Protein AF-A0A2S1LPH9-F1 (afdb_monomer_lite)

Secondary structure (DSSP, 8-state):
-------PPPPTTHHHHHTTS-HHHHTT--S-------S-------HHHH--PPPPPTTS--------

Radius of gyration: 25.77 Å; chains: 1; bounding box: 47×47×74 Å

Sequence (68 aa):
MKNDKKELKKPFFANFLESQLSEAETKKVNGGVTSPLGDVEVPTTKPAKDIQHTMKYPSDGDDDVNYV

Organism: NCBI:txid1678728

InterPro domains:
  IPR022217 Protease inhibitor I10, marinostatin [NF033738] (11-64)
  IPR022217 Protease inhibitor I10, marinostatin [PF12559] (5-63)

pLDDT: mean 70.27, std 11.73, range [48.94, 93.69]

Foldseek 3Di:
DDPDPDPDDDDPCPVVVVVVDDPVVVVVPPPDPPPVPPPPPPPDPDVVVVPPDDDDDPPVDPVPPPDD

Structure (mmCIF, N/CA/C/O backbone):
data_AF-A0A2S1LPH9-F1
#
_entry.id   AF-A0A2S1LPH9-F1
#
loop_
_atom_site.group_PDB
_atom_site.id
_atom_site.type_symbol
_atom_site.label_atom_id
_atom_site.label_alt_id
_atom_site.label_comp_id
_atom_site.label_asym_id
_atom_site.label_entity_id
_atom_site.label_seq_id
_atom_site.pdbx_PDB_ins_code
_atom_site.Cartn_x
_atom_site.Cartn_y
_atom_site.Cartn_z
_atom_site.occupancy
_atom_site.B_iso_or_equiv
_atom_site.auth_seq_id
_atom_site.auth_comp_id
_atom_site.auth_asym_id
_atom_site.auth_atom_id
_atom_site.pdbx_PDB_model_num
ATOM 1 N N . MET A 1 1 ? -3.877 -8.984 37.534 1.00 48.94 1 MET A N 1
ATOM 2 C CA . MET A 1 1 ? -3.975 -8.063 36.382 1.00 48.94 1 MET A CA 1
ATOM 3 C C . MET A 1 1 ? -5.394 -8.167 35.837 1.00 48.94 1 MET A C 1
ATOM 5 O O . MET A 1 1 ? -5.776 -9.261 35.443 1.00 48.94 1 MET A O 1
ATOM 9 N N . LYS A 1 2 ? -6.217 -7.118 35.944 1.00 52.72 2 LYS A N 1
ATOM 10 C CA . LYS A 1 2 ? -7.580 -7.131 35.386 1.00 52.72 2 LYS A CA 1
ATOM 11 C C . LYS A 1 2 ? -7.465 -6.745 33.911 1.00 52.72 2 LYS A C 1
ATOM 13 O O . LYS A 1 2 ? -7.026 -5.641 33.610 1.00 52.72 2 LYS A O 1
ATOM 18 N N . ASN A 1 3 ? -7.758 -7.678 33.010 1.00 62.06 3 ASN A N 1
ATOM 19 C CA . ASN A 1 3 ? -7.738 -7.426 31.572 1.00 62.06 3 ASN A CA 1
ATOM 20 C C . ASN A 1 3 ? -9.094 -6.851 31.169 1.00 62.06 3 ASN A C 1
ATOM 22 O O . ASN A 1 3 ? -9.973 -7.576 30.704 1.00 62.06 3 ASN A O 1
ATOM 26 N N . ASP A 1 4 ? -9.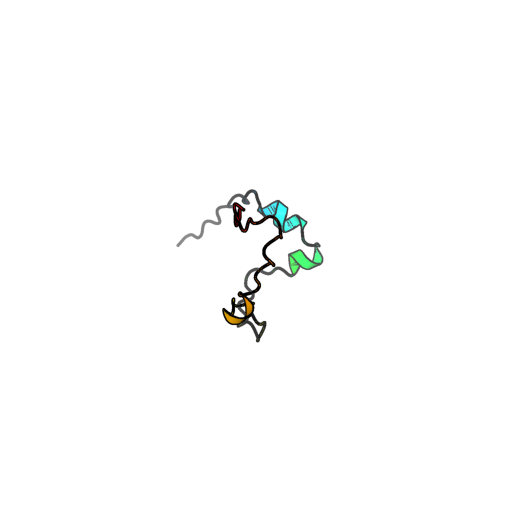271 -5.554 31.394 1.00 63.78 4 ASP A N 1
ATOM 27 C CA . ASP A 1 4 ? -10.459 -4.847 30.936 1.00 63.78 4 ASP A CA 1
ATOM 28 C C . ASP A 1 4 ? -10.403 -4.781 29.403 1.00 63.78 4 ASP A C 1
ATOM 30 O O . ASP A 1 4 ? -9.576 -4.067 28.826 1.00 63.78 4 ASP A O 1
ATOM 34 N N . LYS A 1 5 ? -11.247 -5.573 28.732 1.00 66.69 5 LYS A N 1
ATOM 35 C CA . LYS A 1 5 ? -11.408 -5.555 27.272 1.00 66.69 5 LYS A CA 1
ATOM 36 C C . LYS A 1 5 ? -12.051 -4.228 26.868 1.00 66.69 5 LYS A C 1
ATOM 38 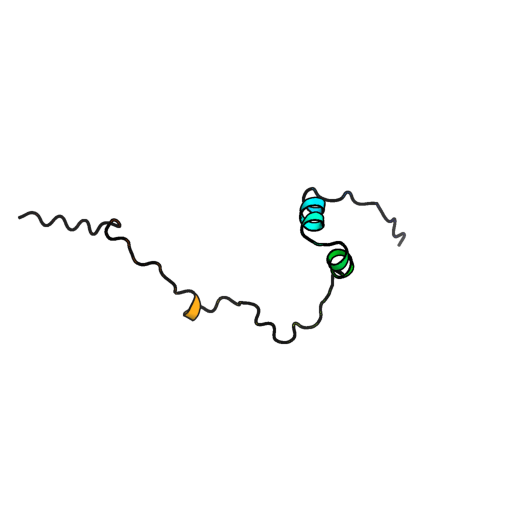O O . LYS A 1 5 ? -13.263 -4.139 26.707 1.00 66.69 5 LYS A O 1
ATOM 43 N N . LYS A 1 6 ? -11.245 -3.176 26.753 1.00 71.88 6 LYS A N 1
ATOM 44 C CA . LYS A 1 6 ? -11.677 -1.915 26.148 1.00 71.88 6 LYS A CA 1
ATOM 45 C C . LYS A 1 6 ? -11.966 -2.206 24.681 1.00 71.88 6 LYS A C 1
ATOM 47 O O . LYS A 1 6 ? -11.075 -2.664 23.972 1.00 71.88 6 LYS A O 1
ATOM 52 N N . GLU A 1 7 ? -13.191 -1.968 24.231 1.00 78.19 7 GLU A N 1
ATOM 53 C CA . GLU A 1 7 ? -13.512 -2.019 22.808 1.00 78.19 7 GLU A CA 1
ATOM 54 C C . GLU A 1 7 ? -12.764 -0.876 22.110 1.00 78.19 7 GLU A C 1
ATOM 56 O O . GLU A 1 7 ? -13.134 0.296 22.209 1.00 78.19 7 GLU A O 1
ATOM 61 N N . LEU A 1 8 ? -11.633 -1.199 21.476 1.00 79.50 8 LEU A N 1
ATOM 62 C CA . LEU A 1 8 ? -10.892 -0.231 20.678 1.00 79.50 8 LEU A CA 1
ATOM 63 C C . LEU A 1 8 ? -11.676 0.059 19.397 1.00 79.50 8 LEU A C 1
ATOM 65 O O . LEU A 1 8 ? -12.143 -0.853 18.715 1.00 79.50 8 LEU A O 1
ATOM 69 N N . LYS A 1 9 ? -11.801 1.346 19.059 1.00 89.38 9 LYS A N 1
ATOM 70 C CA . LYS A 1 9 ? -12.435 1.782 17.811 1.00 89.38 9 LYS A CA 1
ATOM 71 C C . LYS A 1 9 ? -11.678 1.200 16.617 1.00 89.38 9 LYS A C 1
ATOM 73 O O . LYS A 1 9 ? -10.447 1.240 16.590 1.00 89.38 9 LYS A O 1
ATOM 78 N N . LYS A 1 10 ? -12.414 0.721 15.610 1.00 88.00 10 LYS A N 1
ATOM 79 C CA . LYS A 1 10 ? -11.813 0.322 14.333 1.00 88.00 10 LYS A CA 1
ATOM 80 C C . LYS A 1 10 ? -11.124 1.537 13.682 1.00 88.00 10 LYS A C 1
ATOM 82 O O . LYS A 1 10 ? -11.718 2.619 13.664 1.00 88.00 10 LYS A O 1
ATOM 87 N N . PRO A 1 11 ? -9.897 1.393 13.152 1.00 91.44 11 PRO A N 1
ATOM 88 C CA . PRO A 1 11 ? -9.248 2.460 12.399 1.00 91.44 11 PRO A CA 1
ATOM 89 C C . PRO A 1 11 ? -9.942 2.680 11.047 1.00 91.44 11 PRO A C 1
ATOM 91 O O . PRO A 1 11 ? -10.598 1.783 10.521 1.00 91.44 11 PRO A O 1
ATOM 94 N N . PHE A 1 12 ? -9.754 3.865 10.460 1.00 93.69 12 PHE A N 1
ATOM 95 C CA . PHE A 1 12 ? -10.405 4.293 9.211 1.00 93.69 12 PHE A CA 1
ATOM 96 C C . PHE A 1 12 ? -10.290 3.276 8.060 1.00 93.69 12 PHE A C 1
ATOM 98 O O . PHE A 1 12 ? -11.256 3.020 7.349 1.00 93.69 12 PHE A O 1
ATOM 105 N N . PHE A 1 13 ? -9.120 2.658 7.901 1.00 92.69 13 PHE A N 1
ATOM 106 C CA . PHE A 1 13 ? -8.828 1.741 6.799 1.00 92.69 13 PHE A CA 1
ATOM 107 C C . PHE A 1 13 ? -9.325 0.304 7.024 1.00 92.69 13 PHE A C 1
ATOM 109 O O . PHE A 1 13 ? -9.245 -0.501 6.100 1.00 92.69 13 PHE A O 1
ATOM 116 N N . ALA A 1 14 ? -9.836 -0.040 8.214 1.00 90.31 14 ALA A N 1
ATOM 117 C CA . ALA A 1 14 ? -10.288 -1.404 8.500 1.00 90.31 14 ALA A CA 1
ATOM 118 C C . ALA A 1 14 ? -11.385 -1.838 7.519 1.00 90.31 14 ALA A C 1
ATOM 120 O O . ALA A 1 14 ? -11.276 -2.887 6.897 1.00 90.31 14 ALA A O 1
ATOM 121 N N . ASN A 1 15 ? -12.373 -0.970 7.290 1.00 89.06 15 ASN A N 1
ATOM 122 C CA . ASN A 1 15 ? -13.476 -1.258 6.374 1.00 89.06 15 ASN A CA 1
ATOM 123 C C . ASN A 1 15 ? -13.002 -1.425 4.921 1.00 89.06 15 ASN A C 1
ATOM 125 O O . ASN A 1 15 ? 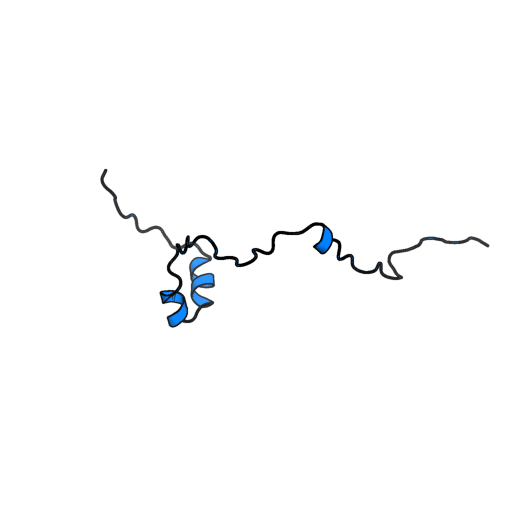-13.548 -2.243 4.191 1.00 89.06 15 ASN A O 1
ATOM 129 N N . PHE A 1 16 ? -11.979 -0.668 4.509 1.00 93.19 16 PHE A N 1
ATOM 130 C CA . PHE A 1 16 ? -11.422 -0.752 3.158 1.00 93.19 16 PHE A CA 1
ATOM 131 C C . PHE A 1 16 ? -10.680 -2.072 2.913 1.00 93.19 16 PHE A C 1
ATOM 133 O O . PHE A 1 16 ? -10.734 -2.609 1.810 1.00 93.19 16 PHE A O 1
ATOM 140 N N . LEU A 1 17 ? -9.986 -2.605 3.923 1.00 86.88 17 LEU A N 1
ATOM 141 C CA . LEU A 1 17 ? -9.349 -3.922 3.832 1.00 86.88 17 LEU A CA 1
ATOM 142 C C . LEU A 1 17 ? -10.389 -5.045 3.910 1.00 86.88 17 LEU A C 1
ATOM 144 O O . LEU A 1 17 ? -10.308 -6.012 3.157 1.00 86.88 17 LEU A O 1
ATOM 148 N N . GLU A 1 18 ? -11.385 -4.896 4.788 1.00 83.38 18 GLU A N 1
ATOM 149 C CA . GLU A 1 18 ? -12.475 -5.863 4.957 1.00 83.38 18 GLU A CA 1
ATOM 150 C C . GLU A 1 18 ? -13.307 -6.023 3.670 1.00 83.38 18 GLU A C 1
ATOM 152 O O . GLU A 1 18 ? -13.736 -7.133 3.367 1.00 83.38 18 GLU A O 1
ATOM 157 N N . SER A 1 19 ? -13.488 -4.963 2.873 1.00 88.56 19 SER A N 1
ATOM 158 C CA . SER A 1 19 ? -14.279 -5.014 1.634 1.00 88.56 19 SER A CA 1
ATOM 159 C C . SER A 1 19 ? -13.556 -5.613 0.422 1.00 88.56 19 SER A C 1
ATOM 161 O O . SER A 1 19 ? -14.190 -5.818 -0.610 1.00 88.56 19 SER A O 1
ATOM 163 N N . GLN A 1 20 ? -12.239 -5.831 0.489 1.00 86.94 20 GLN A N 1
ATOM 164 C CA . GLN A 1 20 ? -11.465 -6.399 -0.628 1.00 86.94 20 GLN A CA 1
ATOM 165 C C . GLN A 1 20 ? -11.586 -7.922 -0.729 1.00 86.94 20 GLN A C 1
ATOM 167 O O . GLN A 1 20 ? -11.226 -8.495 -1.753 1.00 86.94 20 GLN A O 1
ATOM 172 N N . LEU A 1 21 ? -12.058 -8.575 0.333 1.00 81.56 21 LEU A N 1
ATOM 173 C CA . LEU A 1 21 ? -12.091 -10.026 0.463 1.00 81.56 21 LEU A CA 1
ATOM 174 C C . LEU A 1 21 ? -13.536 -10.527 0.463 1.00 81.56 21 LEU A C 1
ATOM 176 O O . LEU A 1 21 ? -14.430 -9.893 1.025 1.00 81.56 21 LEU A O 1
ATOM 180 N N . SER A 1 22 ? -13.766 -11.699 -0.123 1.00 81.56 22 SER A N 1
ATOM 181 C CA . SER A 1 22 ? -15.054 -12.389 -0.001 1.00 81.56 22 SER A CA 1
ATOM 182 C C . SER A 1 22 ? -15.259 -12.945 1.418 1.00 81.56 22 SER A C 1
ATOM 184 O O . SER A 1 22 ? -14.298 -13.212 2.137 1.00 81.56 22 SER A O 1
ATOM 186 N N . GLU A 1 23 ? -16.504 -13.190 1.845 1.00 75.94 23 GLU A N 1
ATOM 187 C CA . GLU A 1 23 ? -16.809 -13.701 3.201 1.00 75.94 23 GLU A CA 1
ATOM 188 C C . GLU A 1 23 ? -16.137 -15.048 3.537 1.00 75.94 23 GLU A C 1
ATOM 190 O O . GLU A 1 23 ? -15.884 -15.370 4.701 1.00 75.94 23 GLU A O 1
ATOM 195 N N . ALA A 1 24 ? -15.856 -15.861 2.516 1.00 71.56 24 ALA A N 1
ATOM 196 C CA . ALA A 1 24 ? -15.120 -17.111 2.669 1.00 71.56 24 ALA A CA 1
ATOM 197 C C . ALA A 1 24 ? -13.629 -16.861 2.946 1.00 71.56 24 ALA A C 1
ATOM 199 O O . ALA A 1 24 ? -13.005 -17.586 3.724 1.00 71.56 24 ALA A O 1
ATOM 200 N N . GLU A 1 25 ? -13.064 -15.818 2.339 1.00 72.44 25 GLU A N 1
ATOM 201 C CA . GLU A 1 25 ? -11.673 -15.411 2.514 1.00 72.44 25 GLU A CA 1
ATOM 202 C C . GLU A 1 25 ? -11.475 -14.659 3.828 1.00 72.44 25 GLU A C 1
ATOM 204 O O . GLU A 1 25 ? -10.507 -14.943 4.529 1.00 72.44 25 GLU A O 1
ATOM 209 N N . THR A 1 26 ? -12.409 -13.794 4.238 1.00 72.94 26 THR A N 1
ATOM 210 C CA . THR A 1 26 ? -12.325 -13.063 5.518 1.00 72.94 26 THR A CA 1
ATOM 211 C C . THR A 1 26 ? -12.249 -14.003 6.723 1.00 72.94 26 THR A C 1
ATOM 213 O O . THR A 1 26 ? -11.457 -13.760 7.630 1.00 72.94 26 THR A O 1
ATOM 216 N N . LYS A 1 27 ? -12.986 -15.125 6.716 1.00 69.75 27 LYS A N 1
ATOM 217 C CA . LYS A 1 27 ? -12.889 -16.180 7.751 1.00 69.75 27 LYS A CA 1
ATOM 218 C C . LYS A 1 27 ? -11.558 -16.932 7.731 1.00 69.75 27 LYS A C 1
ATOM 220 O O . LYS A 1 27 ? -11.167 -17.511 8.743 1.00 69.75 27 LYS A O 1
ATOM 225 N N . LYS A 1 28 ? -10.883 -16.958 6.581 1.00 72.31 28 LYS A N 1
ATOM 226 C CA . LYS A 1 28 ? -9.597 -17.635 6.384 1.00 72.31 28 LYS A CA 1
ATOM 227 C C . LYS A 1 28 ? -8.408 -16.735 6.731 1.00 72.31 28 LYS A C 1
ATOM 229 O O . LYS A 1 28 ? -7.334 -17.257 7.028 1.00 72.31 28 LYS A O 1
ATOM 234 N N . VAL A 1 29 ? -8.592 -15.410 6.747 1.00 63.66 29 VAL A N 1
ATOM 235 C CA . VAL A 1 29 ? -7.605 -14.445 7.257 1.00 63.66 29 VAL A CA 1
ATOM 236 C C . VAL A 1 29 ? -7.581 -14.507 8.785 1.00 63.66 29 VAL A C 1
ATOM 238 O O . VAL A 1 29 ? -8.020 -13.609 9.496 1.00 63.66 29 VAL A O 1
ATOM 241 N N . ASN A 1 30 ? -7.060 -15.609 9.315 1.00 58.97 30 ASN A N 1
ATOM 242 C CA . ASN A 1 30 ? -6.711 -15.705 10.719 1.00 58.97 30 ASN A CA 1
ATOM 243 C C . ASN A 1 30 ? -5.341 -15.030 10.877 1.00 58.97 30 ASN A C 1
ATOM 245 O O . ASN A 1 30 ? -4.315 -15.581 10.471 1.00 58.97 30 ASN A O 1
ATOM 249 N N . GLY A 1 31 ? -5.333 -13.792 11.378 1.00 64.75 31 GLY A N 1
ATOM 250 C CA . GLY A 1 31 ? -4.107 -13.035 11.627 1.00 64.75 31 GLY A CA 1
ATOM 251 C C . GLY A 1 31 ? -3.163 -13.835 12.522 1.00 64.75 31 GLY A C 1
ATOM 252 O O . GLY A 1 31 ? -3.478 -14.088 13.681 1.00 64.75 31 GLY A O 1
ATOM 253 N N . GLY A 1 32 ? -2.022 -14.248 11.968 1.00 59.47 32 GLY A N 1
ATOM 254 C CA . GLY A 1 32 ? -1.019 -15.028 12.694 1.00 59.47 32 GLY A CA 1
ATOM 255 C C . GLY A 1 32 ? -0.712 -16.403 12.106 1.00 59.47 32 GLY A C 1
ATOM 256 O O . GLY A 1 32 ? -0.582 -17.366 12.855 1.00 59.47 32 GLY A O 1
ATOM 257 N N . VAL A 1 33 ? -0.515 -16.510 10.789 1.00 50.88 33 VAL A N 1
ATOM 258 C CA . VAL A 1 33 ? 0.307 -17.601 10.242 1.00 50.88 33 VAL A CA 1
ATOM 259 C C . VAL A 1 33 ? 1.767 -17.154 10.310 1.00 50.88 33 VAL A C 1
ATOM 261 O O . VAL A 1 33 ? 2.353 -16.709 9.331 1.00 50.88 33 VAL A O 1
ATOM 264 N N . THR A 1 34 ? 2.363 -17.270 11.496 1.00 52.38 34 THR A N 1
ATOM 265 C CA . THR A 1 34 ? 3.807 -17.496 11.634 1.00 52.38 34 THR A CA 1
ATOM 266 C C . THR A 1 34 ? 4.068 -18.992 11.461 1.00 52.38 34 THR A C 1
ATOM 268 O O . THR A 1 34 ? 4.572 -19.661 12.359 1.00 52.38 34 THR A O 1
ATOM 271 N N . SER A 1 35 ? 3.672 -19.566 10.328 1.00 57.75 35 SER A N 1
ATOM 272 C CA . SER A 1 35 ? 4.399 -20.741 9.859 1.00 57.75 35 SER A CA 1
ATOM 273 C C . SER A 1 35 ? 5.752 -20.204 9.396 1.00 57.75 35 SER A C 1
ATOM 275 O O . SER A 1 35 ? 5.744 -19.177 8.710 1.00 57.75 35 SER A O 1
ATOM 277 N N . PRO A 1 36 ? 6.902 -20.799 9.778 1.00 54.53 36 PRO A N 1
ATOM 278 C CA . PRO A 1 36 ? 8.150 -20.462 9.109 1.00 54.53 36 PRO A CA 1
ATOM 279 C C . PRO A 1 36 ? 7.849 -20.600 7.627 1.00 54.53 36 PRO A C 1
ATOM 281 O O . PRO A 1 36 ? 7.357 -21.641 7.195 1.00 54.53 36 PRO A O 1
ATOM 284 N N . LEU A 1 37 ? 7.977 -19.478 6.929 1.00 56.09 37 LEU A N 1
ATOM 285 C CA . LEU A 1 37 ? 7.679 -19.326 5.526 1.00 56.09 37 LEU A CA 1
ATOM 286 C C . LEU A 1 37 ? 8.375 -20.477 4.802 1.00 56.09 37 LEU A C 1
ATOM 288 O O . LEU A 1 37 ? 9.592 -20.461 4.654 1.00 56.09 37 LEU A O 1
ATOM 292 N N . GLY A 1 38 ? 7.630 -21.533 4.478 1.00 50.66 38 GLY A N 1
ATOM 293 C CA . GLY A 1 38 ? 8.177 -22.665 3.756 1.00 50.66 38 GLY A CA 1
ATOM 294 C C . GLY A 1 38 ? 8.487 -22.157 2.367 1.00 50.66 38 GLY A C 1
ATOM 295 O O . GLY A 1 38 ? 7.546 -21.986 1.606 1.00 50.66 38 GLY A O 1
ATOM 296 N N . ASP A 1 39 ? 9.752 -21.815 2.116 1.00 51.06 39 ASP A N 1
ATOM 297 C CA . ASP A 1 39 ? 10.352 -21.456 0.823 1.00 51.06 39 ASP A CA 1
ATOM 298 C C . ASP A 1 39 ? 9.456 -20.669 -0.151 1.00 51.06 39 ASP A C 1
ATOM 300 O O . ASP A 1 39 ? 9.570 -20.781 -1.370 1.00 51.06 39 ASP A O 1
ATOM 304 N N . VAL A 1 40 ? 8.578 -19.803 0.359 1.00 55.09 40 VAL A N 1
ATOM 305 C CA . VAL A 1 40 ? 8.049 -18.728 -0.465 1.00 55.09 40 VAL A CA 1
ATOM 306 C C . VAL A 1 40 ? 9.208 -17.764 -0.539 1.00 55.09 40 VAL A C 1
ATOM 308 O O . VAL A 1 40 ? 9.508 -17.094 0.449 1.00 55.09 40 VAL A O 1
ATOM 311 N N . GLU A 1 41 ? 9.910 -17.766 -1.671 1.00 59.97 41 GLU A N 1
ATOM 312 C CA . GLU A 1 41 ? 10.881 -16.736 -2.004 1.00 59.97 41 GLU A CA 1
ATOM 313 C C . GLU A 1 41 ? 10.193 -15.381 -1.806 1.00 59.97 41 GLU A C 1
ATOM 315 O O . GLU A 1 41 ? 9.502 -14.870 -2.688 1.00 59.97 41 GLU A O 1
ATOM 320 N N . VAL A 1 42 ? 10.351 -14.795 -0.615 1.00 62.50 42 VAL A N 1
ATOM 321 C CA . VAL A 1 42 ? 10.112 -13.374 -0.407 1.00 62.50 42 VAL A CA 1
ATOM 322 C C . VAL A 1 42 ? 10.945 -12.718 -1.497 1.00 62.50 42 VAL A C 1
ATOM 324 O O . VAL A 1 42 ? 12.120 -13.086 -1.621 1.00 62.50 42 VAL A O 1
ATOM 327 N N . PRO A 1 43 ? 10.390 -11.824 -2.331 1.00 64.06 43 PRO A N 1
ATOM 328 C CA . PRO A 1 43 ? 11.176 -11.132 -3.335 1.00 64.06 43 PRO A CA 1
ATOM 329 C C . PRO A 1 43 ? 12.131 -10.171 -2.616 1.00 64.06 43 PRO A C 1
ATOM 331 O O . PRO A 1 43 ? 11.913 -8.968 -2.542 1.00 64.06 43 PRO A O 1
AT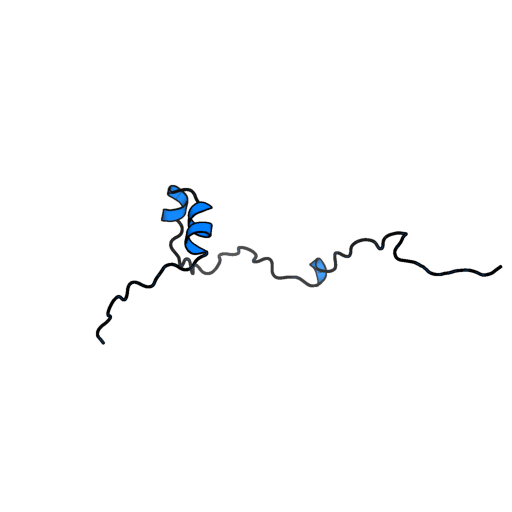OM 334 N N . THR A 1 44 ? 13.192 -10.725 -2.034 1.00 70.00 44 THR A N 1
ATOM 335 C CA . THR A 1 44 ? 14.343 -10.003 -1.529 1.00 70.00 44 THR A CA 1
ATOM 336 C C . THR A 1 44 ? 14.956 -9.334 -2.740 1.00 70.00 44 THR A C 1
ATOM 338 O O . THR A 1 44 ? 15.292 -10.008 -3.722 1.00 70.00 44 THR A O 1
ATOM 341 N N . THR A 1 45 ? 15.071 -8.012 -2.689 1.00 71.38 45 THR A N 1
ATOM 342 C CA . THR A 1 45 ? 15.724 -7.233 -3.733 1.00 71.38 45 THR A CA 1
ATOM 343 C C . THR A 1 45 ? 17.149 -7.764 -3.896 1.00 71.38 45 THR A C 1
ATOM 345 O O . THR A 1 45 ? 17.979 -7.712 -2.990 1.00 71.38 45 THR A O 1
ATOM 348 N N . LYS A 1 46 ? 17.420 -8.399 -5.039 1.00 76.94 46 LYS A N 1
ATOM 349 C CA . LYS A 1 46 ? 18.757 -8.889 -5.390 1.00 76.94 46 LYS A CA 1
ATOM 350 C C . LYS A 1 46 ? 19.398 -7.787 -6.231 1.00 76.94 46 LYS A C 1
ATOM 352 O O . LYS A 1 46 ? 18.838 -7.507 -7.287 1.00 76.94 46 LYS A O 1
ATOM 357 N N . PRO A 1 47 ? 20.556 -7.213 -5.850 1.00 71.94 47 PRO A N 1
ATOM 358 C CA . PRO A 1 47 ? 21.181 -6.120 -6.603 1.00 71.94 47 PRO A CA 1
ATOM 359 C C . PRO A 1 47 ? 21.350 -6.439 -8.092 1.00 71.94 47 PRO A C 1
ATOM 361 O O . PRO A 1 47 ? 21.061 -5.612 -8.941 1.00 71.94 47 PRO A O 1
ATOM 364 N N . ALA A 1 48 ? 21.698 -7.688 -8.421 1.00 72.50 48 ALA A N 1
ATOM 365 C CA . ALA A 1 48 ? 21.818 -8.163 -9.801 1.00 72.50 48 ALA A CA 1
ATOM 366 C C . ALA A 1 48 ? 20.502 -8.145 -10.610 1.00 72.50 48 ALA A C 1
ATOM 368 O O . ALA A 1 48 ? 20.543 -8.135 -11.835 1.00 72.50 48 ALA A O 1
ATOM 369 N N . LYS A 1 49 ? 19.341 -8.175 -9.945 1.00 69.50 49 LYS A N 1
ATOM 370 C CA . LYS A 1 49 ? 18.006 -8.099 -10.563 1.00 69.50 49 LYS A CA 1
ATOM 371 C C . LYS A 1 49 ? 17.408 -6.684 -10.527 1.00 69.50 49 LYS A C 1
ATOM 373 O O . LYS A 1 49 ? 16.418 -6.453 -11.207 1.00 69.50 49 LYS A O 1
ATOM 378 N N . ASP A 1 50 ? 17.997 -5.772 -9.755 1.00 67.38 50 ASP A N 1
ATOM 379 C CA . ASP A 1 50 ? 17.513 -4.397 -9.536 1.00 67.38 50 ASP A CA 1
ATOM 380 C C . ASP A 1 50 ? 18.080 -3.395 -10.559 1.00 67.38 50 ASP A C 1
ATOM 382 O O . ASP A 1 50 ? 17.650 -2.254 -10.665 1.00 67.38 50 ASP A O 1
ATOM 386 N N . ILE A 1 51 ? 19.037 -3.836 -11.378 1.00 71.00 51 ILE A N 1
ATOM 387 C CA . ILE A 1 51 ? 19.686 -3.019 -12.414 1.00 71.00 51 ILE A CA 1
ATOM 388 C C . ILE A 1 51 ? 18.813 -2.870 -13.674 1.00 71.00 51 ILE A C 1
ATOM 390 O O . ILE A 1 51 ? 19.321 -2.620 -14.762 1.00 71.00 51 ILE A O 1
ATOM 394 N N . GLN A 1 52 ? 17.494 -3.054 -13.578 1.00 72.69 52 GLN A N 1
ATOM 395 C CA . GLN A 1 52 ? 16.601 -2.801 -14.708 1.00 72.69 52 GLN A CA 1
ATOM 396 C C . GLN A 1 52 ? 16.451 -1.292 -14.915 1.00 72.69 52 GLN A C 1
ATOM 398 O O . GLN A 1 52 ? 15.550 -0.648 -14.390 1.00 72.69 52 GLN A O 1
ATOM 403 N N . HIS A 1 53 ? 17.363 -0.721 -15.690 1.00 69.56 53 HIS A N 1
ATOM 404 C CA . HIS A 1 53 ? 17.292 0.659 -16.155 1.00 69.56 53 HIS A CA 1
ATOM 405 C C . HIS A 1 53 ? 16.396 0.770 -17.395 1.00 69.56 53 HIS A C 1
ATOM 407 O O . HIS A 1 53 ? 16.498 -0.026 -18.332 1.00 69.56 53 HIS A O 1
ATOM 413 N N . THR A 1 54 ? 15.538 1.790 -17.420 1.00 73.00 54 THR A N 1
ATOM 414 C CA . THR A 1 54 ? 14.825 2.205 -18.633 1.00 73.00 54 THR A CA 1
ATOM 415 C C . THR A 1 54 ? 15.810 2.865 -19.596 1.00 73.00 54 THR A C 1
ATOM 417 O O . THR A 1 54 ? 16.673 3.632 -19.166 1.00 73.00 54 THR A O 1
ATOM 420 N N . MET A 1 55 ? 15.684 2.586 -20.895 1.00 75.12 55 MET A N 1
ATOM 421 C CA . MET A 1 55 ? 16.494 3.244 -21.925 1.00 75.12 55 MET A CA 1
ATOM 422 C C . MET A 1 55 ? 16.335 4.765 -21.814 1.00 75.12 55 MET A C 1
ATOM 424 O O . MET A 1 55 ? 15.216 5.259 -21.673 1.00 75.12 55 MET A O 1
ATOM 428 N N . LYS A 1 56 ? 17.453 5.497 -21.867 1.00 77.12 56 LYS A N 1
ATOM 429 C CA . LYS A 1 56 ? 17.447 6.962 -21.959 1.00 77.12 56 LYS A CA 1
ATOM 430 C C . LYS A 1 56 ? 16.647 7.349 -23.205 1.00 77.12 56 LYS A C 1
ATOM 432 O O . LYS A 1 56 ? 16.851 6.759 -24.268 1.00 77.12 56 LYS A O 1
ATOM 437 N N . TYR A 1 57 ? 15.701 8.277 -23.076 1.00 74.50 57 TYR A N 1
ATOM 438 C CA . TYR A 1 57 ? 14.924 8.722 -24.230 1.00 74.50 57 TYR A CA 1
ATOM 439 C C . TYR A 1 57 ? 15.820 9.537 -25.169 1.00 74.50 57 TYR A C 1
ATOM 441 O 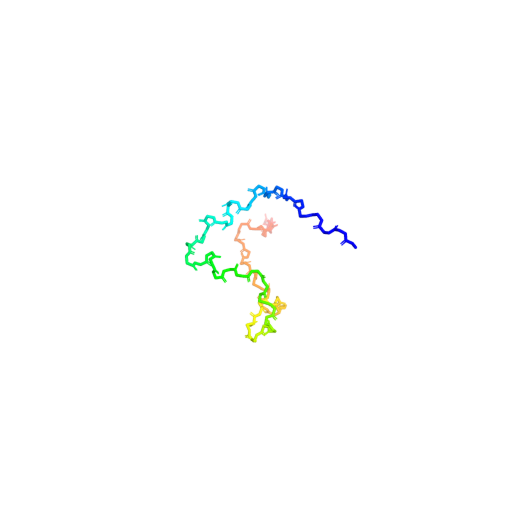O . TYR A 1 57 ? 16.677 10.272 -24.685 1.00 74.50 57 TYR A O 1
ATOM 449 N N . PRO A 1 58 ? 15.593 9.507 -26.495 1.00 71.00 58 PRO A N 1
ATOM 450 C CA . PRO A 1 58 ? 16.289 10.396 -27.432 1.00 71.00 58 PRO A CA 1
ATOM 451 C C . PRO A 1 58 ? 16.140 11.898 -27.108 1.00 71.00 58 PRO A C 1
ATOM 453 O O . PRO A 1 58 ? 16.862 12.715 -27.662 1.00 71.00 58 PRO A O 1
ATOM 456 N N . SER A 1 59 ? 15.202 12.263 -26.223 1.00 69.94 59 SER A N 1
ATOM 457 C CA . SER A 1 59 ? 14.961 13.620 -25.721 1.00 69.94 59 SER A CA 1
ATOM 458 C C . SER A 1 59 ? 15.676 13.964 -24.407 1.00 69.94 59 SER A C 1
ATOM 460 O O . SER A 1 59 ? 15.547 15.097 -23.960 1.00 69.94 59 SER A O 1
ATOM 462 N N . ASP A 1 60 ? 16.387 13.025 -23.767 1.00 69.81 60 ASP A N 1
ATOM 463 C CA . ASP A 1 60 ? 17.136 13.264 -22.513 1.00 69.81 60 ASP A CA 1
ATOM 464 C C . ASP A 1 60 ? 18.426 14.084 -22.725 1.00 69.81 60 ASP A C 1
ATOM 466 O O . ASP A 1 60 ? 19.189 14.266 -21.779 1.00 69.81 60 ASP A O 1
ATOM 470 N N . GLY A 1 61 ? 18.633 14.602 -23.941 1.00 63.44 61 GLY A N 1
ATOM 471 C CA . GLY A 1 61 ? 19.531 15.717 -24.217 1.00 63.44 61 GLY A CA 1
ATOM 472 C C . GLY A 1 61 ? 21.009 15.371 -24.101 1.00 63.44 61 GLY A C 1
ATOM 473 O O . GLY A 1 61 ? 21.672 15.819 -23.170 1.00 63.44 61 GLY A O 1
ATOM 474 N N . ASP A 1 62 ? 21.549 14.672 -25.103 1.00 62.28 62 ASP A N 1
ATOM 475 C CA . ASP A 1 62 ? 22.898 15.034 -25.544 1.00 62.28 62 ASP A CA 1
ATOM 476 C C . ASP A 1 62 ? 22.786 16.447 -26.139 1.00 62.28 62 ASP A C 1
ATOM 478 O O . ASP A 1 62 ? 22.473 16.634 -27.317 1.00 62.28 62 ASP A O 1
ATOM 482 N N . ASP A 1 63 ? 22.994 17.445 -25.279 1.00 61.69 63 ASP A N 1
ATOM 483 C CA . ASP A 1 63 ? 23.274 18.847 -25.604 1.00 61.69 63 ASP A CA 1
ATOM 484 C C . ASP A 1 63 ? 24.641 18.982 -26.316 1.00 61.69 63 ASP A C 1
ATOM 486 O O . ASP A 1 63 ? 25.434 19.876 -26.024 1.00 61.69 63 ASP A O 1
ATOM 490 N N . ASP A 1 64 ? 24.935 18.121 -27.291 1.00 62.84 64 ASP A N 1
ATOM 491 C CA . ASP A 1 64 ? 26.086 18.285 -28.176 1.00 62.84 64 ASP A CA 1
ATOM 492 C C . ASP A 1 64 ? 25.666 19.167 -29.354 1.00 62.84 64 ASP A C 1
ATOM 494 O O . ASP A 1 64 ? 25.518 18.742 -30.506 1.00 62.84 64 ASP A O 1
ATOM 498 N N . VAL A 1 65 ? 25.463 20.450 -29.052 1.00 62.31 65 VAL A N 1
ATOM 499 C CA . VAL A 1 65 ? 25.430 21.506 -30.066 1.00 62.31 65 VAL A CA 1
ATOM 500 C C . VAL A 1 65 ? 26.847 21.624 -30.637 1.00 62.31 65 VAL A C 1
ATOM 502 O O . VAL A 1 65 ? 27.661 22.427 -30.185 1.00 62.31 65 VAL A O 1
ATOM 505 N N . ASN A 1 66 ? 27.174 20.799 -31.631 1.00 62.69 66 ASN A N 1
ATOM 506 C CA . ASN A 1 66 ? 28.370 21.005 -32.440 1.00 62.69 66 ASN A CA 1
ATOM 507 C C . ASN A 1 66 ? 28.163 22.276 -33.272 1.00 62.69 66 ASN A C 1
ATOM 509 O O . ASN A 1 66 ? 27.514 22.248 -34.318 1.00 62.69 66 ASN A O 1
ATOM 513 N N . TYR A 1 67 ? 28.690 23.401 -32.786 1.00 62.34 67 TYR A N 1
ATOM 514 C CA . TYR A 1 67 ? 28.871 24.601 -33.599 1.00 62.34 67 TYR A CA 1
ATOM 515 C C . TYR A 1 67 ? 29.814 24.257 -34.763 1.00 62.34 67 TYR A C 1
ATOM 517 O O . TYR A 1 67 ? 30.974 23.909 -34.534 1.00 62.34 67 TYR A O 1
ATOM 525 N N . VAL A 1 68 ? 29.296 24.337 -35.993 1.00 60.50 68 VAL A N 1
ATOM 526 C CA . VAL A 1 68 ? 30.083 24.373 -37.240 1.00 60.50 68 VAL A CA 1
ATOM 527 C C . VAL A 1 68 ? 30.341 25.825 -37.613 1.00 60.50 68 VAL A C 1
ATOM 529 O O . VAL A 1 68 ? 29.384 26.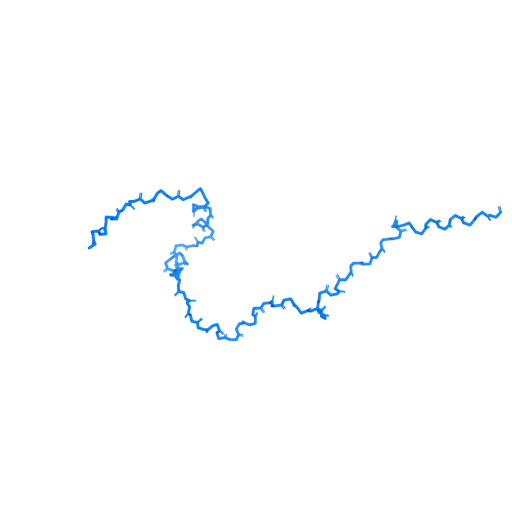626 -37.503 1.00 60.50 68 VAL A O 1
#